Protein AF-A0A183AXI5-F1 (afdb_monomer_lite)

InterPro domains:
  IPR029021 Protein-tyrosine phosphatase-like [G3DSA:3.90.190.10] (1-71)
  IPR029021 Protein-tyrosine phosphatase-like [SSF52799] (1-51)
  IPR051281 Dual-specificity lipid and protein phosphatase [PTHR12305] (1-70)

Foldseek 3Di:
DQLLVCVVVVVAPALVRSLQVQQVVPHPVSCGPPDPVVSVVSNVSRVCVVVVHDDDDDDDDDPDDDDPDDDDDPPDPDPDPPPDDDDDDPDD

pLDDT: mean 84.69, std 18.85, range [39.38, 98.06]

Organism: NCBI:txid27848

Radius of gyration: 18.96 Å; chains: 1; bounding box: 45×37×42 Å

Sequence (92 aa):
MVCASLLQLGLARNATDALHMYGEKRTEDGKGVTIPSQRRYVQYYDTFLSKKLTYSRTRLWLNAVYVRGVQSQPGMLSLSVCSSVFISFVLF

Secondary structure (DSSP, 8-state):
-HHHHHHHTTSSSSHHHHHHHHHHHH-TTS-SS--HHHHHHHHHHHHHHHTT------------------PPPTT--S------PPP-----

Structure (mmCIF, N/CA/C/O backbone):
data_AF-A0A183AXI5-F1
#
_entry.id   AF-A0A183AXI5-F1
#
loop_
_atom_site.group_PDB
_atom_site.id
_atom_site.type_symbol
_atom_site.label_atom_id
_atom_site.label_alt_id
_atom_site.label_comp_id
_atom_site.label_asym_id
_atom_site.label_entity_id
_atom_site.label_seq_id
_atom_site.pdbx_PDB_ins_code
_atom_site.Cartn_x
_atom_site.Cartn_y
_atom_site.Cartn_z
_atom_site.occupancy
_atom_site.B_iso_or_equiv
_atom_site.auth_seq_id
_atom_site.auth_comp_id
_atom_site.auth_asym_id
_atom_site.auth_atom_id
_atom_site.pdbx_PDB_model_num
ATOM 1 N N . MET A 1 1 ? 3.567 -0.511 9.144 1.00 89.62 1 MET A N 1
ATOM 2 C CA . MET A 1 1 ? 2.629 -1.125 10.110 1.00 89.62 1 MET A CA 1
ATOM 3 C C . MET A 1 1 ? 1.730 -0.096 10.767 1.00 89.62 1 MET A C 1
ATOM 5 O O . MET A 1 1 ? 0.527 -0.273 10.682 1.00 89.62 1 MET A O 1
ATOM 9 N N . VAL A 1 2 ? 2.262 1.020 11.280 1.00 97.06 2 VAL A N 1
ATOM 10 C CA . VAL A 1 2 ? 1.442 2.125 11.822 1.00 97.06 2 VAL A CA 1
ATOM 11 C C . VAL A 1 2 ? 0.312 2.555 10.872 1.00 97.06 2 VAL A C 1
ATOM 13 O O . VAL A 1 2 ? -0.830 2.615 11.302 1.00 97.06 2 VAL A O 1
ATOM 16 N N . CYS A 1 3 ? 0.577 2.739 9.570 1.00 97.44 3 CYS A N 1
ATOM 17 C CA . CYS A 1 3 ? -0.475 3.083 8.597 1.00 97.44 3 CYS A CA 1
ATOM 18 C C . CYS A 1 3 ? -1.625 2.060 8.542 1.00 97.44 3 CYS A C 1
ATOM 20 O O . CYS A 1 3 ? -2.777 2.449 8.408 1.00 97.44 3 CYS A O 1
ATOM 22 N N . ALA A 1 4 ? -1.333 0.761 8.665 1.00 97.25 4 ALA A N 1
ATOM 23 C CA . ALA A 1 4 ? -2.366 -0.275 8.689 1.00 97.25 4 ALA A CA 1
ATOM 24 C C . ALA A 1 4 ? -3.195 -0.196 9.980 1.00 97.25 4 ALA A C 1
ATOM 26 O O . ALA A 1 4 ? -4.416 -0.286 9.934 1.00 97.25 4 ALA A O 1
ATOM 27 N N . SER A 1 5 ? -2.555 0.063 11.122 1.00 97.88 5 SER A N 1
ATOM 28 C CA . SER A 1 5 ? -3.259 0.295 12.387 1.00 97.88 5 SER A CA 1
ATOM 29 C C . SER A 1 5 ? -4.159 1.534 12.330 1.00 97.88 5 SER A C 1
ATOM 31 O O . SER A 1 5 ? -5.286 1.477 12.809 1.00 97.88 5 SER A O 1
ATOM 33 N N . LEU A 1 6 ? -3.708 2.626 11.700 1.00 97.75 6 LEU A N 1
ATOM 34 C CA . LEU A 1 6 ? -4.529 3.828 11.501 1.00 97.75 6 LEU A CA 1
ATOM 35 C C . LEU A 1 6 ? -5.800 3.526 10.693 1.00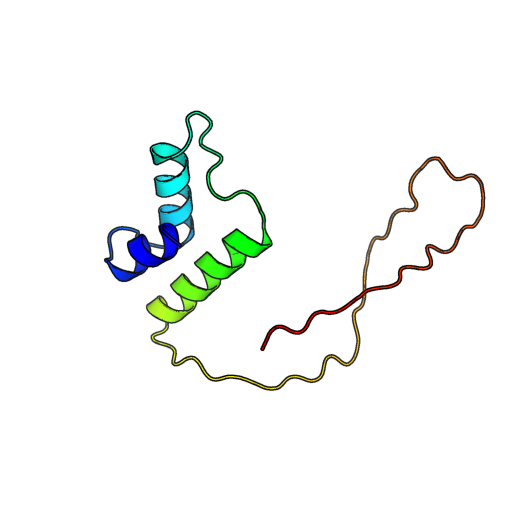 97.75 6 LEU A C 1
ATOM 37 O O . LEU A 1 6 ? -6.865 4.034 11.034 1.00 97.75 6 LEU A O 1
ATOM 41 N N . LEU A 1 7 ? -5.696 2.677 9.665 1.00 97.88 7 LEU A N 1
ATOM 42 C CA . LEU A 1 7 ? -6.846 2.215 8.882 1.00 97.88 7 LEU A CA 1
ATOM 43 C C . LEU A 1 7 ? -7.787 1.337 9.712 1.00 97.88 7 LEU A C 1
ATOM 45 O O . LEU A 1 7 ? -8.990 1.569 9.725 1.00 97.88 7 LEU A O 1
ATOM 49 N N . GLN A 1 8 ? -7.244 0.361 10.445 1.00 97.44 8 GLN A N 1
ATOM 50 C CA . GLN A 1 8 ? -8.037 -0.560 11.265 1.00 97.44 8 GLN A CA 1
ATOM 51 C C . GLN A 1 8 ? -8.817 0.164 12.372 1.00 97.44 8 GLN A C 1
ATOM 53 O O . GLN A 1 8 ? -9.935 -0.225 12.697 1.00 97.44 8 GLN A O 1
ATOM 58 N N . LEU A 1 9 ? -8.227 1.214 12.948 1.00 97.50 9 LEU A N 1
ATOM 59 C CA . LEU A 1 9 ? -8.857 2.051 13.970 1.00 97.50 9 LEU A CA 1
ATOM 60 C C . LEU A 1 9 ? -9.816 3.102 13.384 1.00 97.50 9 LEU A C 1
ATOM 62 O O . LEU A 1 9 ? -10.436 3.838 14.146 1.00 97.50 9 LEU A O 1
ATOM 66 N N . GLY A 1 10 ? -9.920 3.216 12.055 1.00 96.56 10 GLY A N 1
ATOM 67 C CA . GLY A 1 10 ? -10.740 4.233 11.390 1.00 96.56 10 GLY A CA 1
ATOM 68 C C . GLY A 1 10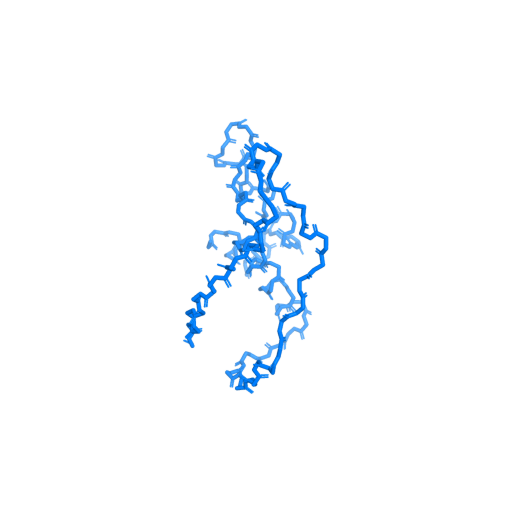 ? -10.226 5.668 11.556 1.00 96.56 10 GLY A C 1
ATOM 69 O O . GLY A 1 10 ? -10.965 6.614 11.297 1.00 96.56 10 GLY A O 1
ATOM 70 N N . LEU A 1 11 ? -8.971 5.846 11.985 1.00 97.31 11 LEU A N 1
ATOM 71 C CA . LEU A 1 11 ? -8.335 7.161 12.126 1.00 97.31 11 LEU A CA 1
ATOM 72 C C . LEU A 1 11 ? -7.917 7.738 10.770 1.00 97.31 11 LEU A C 1
ATOM 74 O O . LEU A 1 11 ? -7.849 8.952 10.617 1.00 97.31 11 LEU A O 1
ATOM 78 N N . ALA A 1 12 ? -7.638 6.865 9.801 1.00 97.62 12 ALA A N 1
ATOM 79 C CA . ALA A 1 12 ? -7.383 7.221 8.412 1.00 97.62 12 ALA A CA 1
ATOM 80 C C . ALA A 1 12 ? -8.544 6.785 7.522 1.00 97.62 12 ALA A C 1
ATOM 82 O O . ALA A 1 12 ? -9.059 5.676 7.675 1.00 97.62 12 ALA A O 1
ATOM 83 N N . ARG A 1 13 ? -8.912 7.623 6.548 1.00 96.94 13 ARG A N 1
ATOM 84 C CA . ARG A 1 13 ? -10.026 7.331 5.627 1.00 96.94 13 ARG A CA 1
ATOM 85 C C . ARG A 1 13 ? -9.671 6.311 4.549 1.00 96.94 13 ARG A C 1
ATOM 87 O O . ARG A 1 13 ? -10.549 5.611 4.063 1.00 96.94 13 ARG A O 1
ATOM 94 N N . ASN A 1 14 ? -8.413 6.300 4.117 1.00 97.94 14 ASN A N 1
ATOM 95 C CA . ASN A 1 14 ? -7.893 5.430 3.063 1.00 97.94 14 ASN A CA 1
ATOM 96 C C . ASN A 1 14 ? -6.363 5.321 3.163 1.00 97.94 14 ASN A C 1
ATOM 98 O O . ASN A 1 14 ? -5.724 6.017 3.961 1.00 97.94 14 ASN A O 1
ATOM 102 N N . ALA A 1 15 ? -5.755 4.452 2.354 1.00 97.81 15 ALA A N 1
ATOM 103 C CA . ALA A 1 15 ? -4.312 4.210 2.385 1.00 97.81 15 ALA A CA 1
ATOM 104 C C . ALA A 1 15 ? -3.478 5.478 2.158 1.00 97.81 15 ALA A C 1
ATOM 106 O O . ALA A 1 15 ? -2.439 5.647 2.794 1.00 97.81 15 ALA A O 1
ATOM 107 N N . THR A 1 16 ? -3.911 6.360 1.254 1.00 97.44 16 THR A N 1
ATOM 108 C CA . THR A 1 16 ? -3.199 7.608 0.942 1.00 97.44 16 THR A CA 1
ATOM 109 C C . THR A 1 16 ? -3.169 8.532 2.154 1.00 97.44 16 THR A C 1
ATOM 111 O O . THR A 1 16 ? -2.106 9.035 2.506 1.00 97.44 16 THR A O 1
ATOM 114 N N . ASP A 1 17 ? -4.307 8.679 2.826 1.00 97.88 17 ASP A N 1
ATOM 115 C CA . ASP A 1 17 ? -4.462 9.468 4.047 1.00 97.88 17 ASP A CA 1
ATOM 116 C C . ASP A 1 17 ? -3.608 8.900 5.197 1.00 97.88 17 ASP A C 1
ATOM 118 O O . ASP A 1 17 ? -2.832 9.613 5.830 1.00 97.88 17 ASP A O 1
ATOM 122 N N . ALA A 1 18 ? -3.624 7.576 5.387 1.00 97.94 18 ALA A N 1
ATOM 123 C CA . ALA A 1 18 ? -2.788 6.905 6.386 1.00 97.94 18 ALA A CA 1
ATOM 124 C C . ALA A 1 18 ? -1.278 7.090 6.139 1.00 97.94 18 ALA A C 1
ATOM 126 O O . A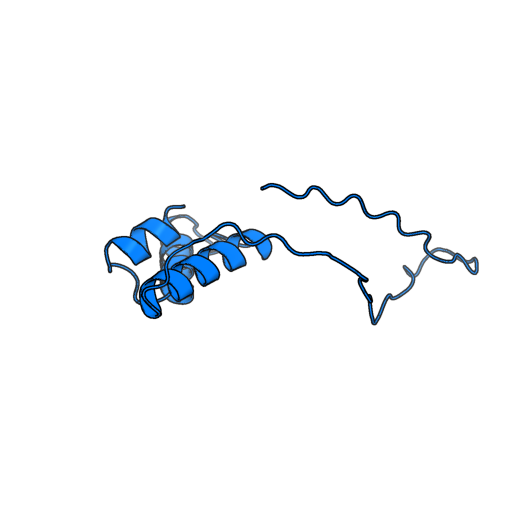LA A 1 18 ? -0.497 7.215 7.086 1.00 97.94 18 ALA A O 1
ATOM 127 N N . LEU A 1 19 ? -0.851 7.064 4.873 1.00 97.75 19 LEU A N 1
ATOM 128 C CA . LEU A 1 19 ? 0.543 7.284 4.476 1.00 97.75 19 LEU A CA 1
ATOM 129 C C . LEU A 1 19 ? 0.957 8.747 4.674 1.00 97.75 19 LEU A C 1
ATOM 131 O O . LEU A 1 19 ? 2.068 8.992 5.146 1.00 97.75 19 LEU A O 1
ATOM 135 N N . HIS A 1 20 ? 0.068 9.687 4.344 1.00 97.25 20 HIS A N 1
ATOM 136 C CA . HIS A 1 20 ? 0.285 11.122 4.516 1.00 97.25 20 HIS A CA 1
ATOM 137 C C . HIS A 1 20 ? 0.416 11.491 5.993 1.00 97.25 20 HIS A C 1
ATOM 139 O O . HIS A 1 20 ? 1.456 12.000 6.402 1.00 97.25 20 HIS A O 1
ATOM 145 N N . MET A 1 21 ? -0.576 11.121 6.811 1.00 97.06 21 MET A N 1
ATOM 146 C CA . MET A 1 21 ? -0.553 11.372 8.254 1.00 97.06 21 MET A CA 1
ATOM 147 C C . MET A 1 21 ? 0.689 10.783 8.922 1.00 97.06 21 MET A C 1
ATOM 149 O O . MET A 1 21 ? 1.274 11.400 9.809 1.00 97.06 21 MET A O 1
ATOM 153 N N . TYR A 1 22 ? 1.109 9.584 8.509 1.00 97.06 22 TYR A N 1
ATOM 154 C CA . TYR A 1 22 ? 2.338 8.995 9.026 1.00 97.06 22 TYR A CA 1
ATOM 155 C C . TYR A 1 22 ? 3.578 9.802 8.619 1.00 97.06 22 TYR A C 1
ATOM 157 O O . TYR A 1 22 ? 4.444 10.024 9.461 1.00 97.06 22 TYR A O 1
ATOM 165 N N . GLY A 1 23 ? 3.661 10.249 7.362 1.00 96.88 23 GLY A N 1
ATOM 166 C CA . GLY A 1 23 ? 4.753 11.091 6.872 1.00 96.88 23 GLY A CA 1
ATOM 167 C C . GLY A 1 23 ? 4.868 12.400 7.646 1.00 96.88 23 GLY A C 1
ATOM 168 O O . GLY A 1 23 ? 5.918 12.663 8.226 1.00 96.88 23 GLY A O 1
ATOM 169 N N . GLU A 1 24 ? 3.780 13.162 7.743 1.00 96.81 24 GLU A N 1
ATOM 170 C CA . GLU A 1 24 ? 3.765 14.445 8.461 1.00 96.81 24 GLU A CA 1
ATOM 171 C C . GLU A 1 24 ? 4.144 14.303 9.936 1.00 96.81 24 GLU A C 1
ATOM 173 O O . GLU A 1 24 ? 4.844 15.143 10.492 1.00 96.81 24 GLU A O 1
ATOM 178 N N . LYS A 1 25 ? 3.687 13.232 10.592 1.00 95.38 25 LYS A N 1
ATOM 179 C CA . LYS A 1 25 ? 3.867 13.078 12.040 1.00 95.38 25 LYS A CA 1
ATOM 180 C C . LYS A 1 25 ? 5.202 12.453 12.424 1.00 95.38 25 LYS A C 1
ATOM 182 O O . LYS A 1 25 ? 5.656 12.631 13.552 1.00 95.38 25 LYS A O 1
ATOM 187 N N . ARG A 1 26 ? 5.810 11.670 11.527 1.00 95.69 26 ARG A N 1
ATOM 188 C CA . ARG A 1 26 ? 7.048 10.929 11.807 1.00 95.69 26 ARG A CA 1
ATOM 189 C C . ARG A 1 26 ? 8.299 11.613 11.265 1.00 95.69 26 ARG A C 1
ATOM 191 O O . ARG A 1 26 ? 9.379 11.335 11.793 1.00 95.69 26 ARG A O 1
ATOM 198 N N . THR A 1 27 ? 8.174 12.418 10.213 1.00 96.19 27 THR A N 1
ATOM 199 C CA . THR A 1 27 ? 9.304 12.992 9.469 1.00 96.19 27 THR A CA 1
ATOM 200 C C . THR A 1 27 ? 9.093 14.477 9.213 1.00 96.19 27 THR A C 1
ATOM 202 O O . THR A 1 27 ? 7.983 14.890 8.904 1.00 96.19 27 THR A O 1
ATOM 205 N N . GLU A 1 28 ? 10.160 15.267 9.294 1.00 94.44 28 GLU A N 1
ATOM 206 C CA . GLU A 1 28 ? 10.108 16.717 9.053 1.00 94.44 28 GLU A CA 1
ATOM 207 C C . GLU A 1 28 ? 9.957 17.064 7.565 1.00 94.44 28 GLU A C 1
ATOM 209 O O . GLU A 1 28 ? 9.393 18.095 7.219 1.00 94.44 28 GLU A O 1
ATOM 214 N N . ASP A 1 29 ? 10.421 16.187 6.670 1.00 91.75 29 ASP A N 1
ATOM 215 C CA . ASP A 1 29 ? 10.339 16.364 5.216 1.00 91.75 29 ASP A CA 1
ATOM 216 C C . ASP A 1 29 ? 9.105 15.690 4.587 1.00 91.75 29 ASP A C 1
ATOM 218 O O . ASP A 1 29 ? 8.977 15.634 3.361 1.00 91.75 29 ASP A O 1
ATOM 222 N N . GLY A 1 30 ? 8.213 15.136 5.416 1.00 89.44 30 GLY A N 1
ATOM 223 C CA . GLY A 1 30 ? 7.017 14.406 4.991 1.00 89.44 30 GLY A CA 1
ATOM 224 C C . GLY A 1 30 ? 7.295 13.054 4.319 1.00 89.44 30 GLY A C 1
ATOM 225 O O . GLY A 1 30 ? 6.355 12.366 3.900 1.00 89.44 30 GLY A O 1
ATOM 226 N N . LYS A 1 31 ? 8.558 12.619 4.212 1.00 89.44 31 LYS A N 1
ATOM 227 C CA . LYS A 1 31 ? 8.934 11.358 3.558 1.00 89.44 31 LYS A CA 1
ATOM 228 C C . LYS A 1 31 ? 8.861 10.182 4.526 1.00 89.44 31 LYS A C 1
ATOM 230 O O . LYS A 1 31 ? 9.865 9.561 4.860 1.00 89.44 31 LYS A O 1
ATOM 235 N N . GLY A 1 32 ? 7.639 9.815 4.906 1.00 94.62 32 GLY A N 1
ATOM 236 C CA . GLY A 1 32 ? 7.375 8.635 5.731 1.00 94.62 32 GLY A CA 1
ATOM 237 C C . GLY A 1 32 ? 7.699 7.317 5.014 1.00 94.62 32 GLY A C 1
ATOM 238 O O . GLY A 1 32 ? 8.815 6.808 5.048 1.00 94.62 32 GLY A O 1
ATOM 239 N N . VAL A 1 33 ? 6.695 6.708 4.381 1.00 94.94 33 VAL A N 1
ATOM 240 C CA . VAL A 1 33 ? 6.872 5.438 3.655 1.00 94.94 33 VAL A CA 1
ATOM 241 C C . VAL A 1 33 ? 7.108 5.731 2.177 1.00 94.94 33 VAL A C 1
ATOM 243 O O . VAL A 1 33 ? 6.167 5.994 1.428 1.00 94.94 33 VAL A O 1
ATOM 246 N N . THR A 1 34 ? 8.363 5.671 1.743 1.00 95.19 34 THR A N 1
ATOM 247 C CA . THR A 1 34 ? 8.764 6.027 0.370 1.00 95.19 34 THR A CA 1
ATOM 248 C C . THR A 1 34 ? 8.888 4.820 -0.557 1.00 95.19 34 THR A C 1
ATOM 250 O O . THR A 1 34 ? 8.596 4.927 -1.748 1.00 95.19 34 THR A O 1
ATOM 253 N N . ILE A 1 35 ? 9.257 3.653 -0.024 1.00 96.94 35 ILE A N 1
ATOM 254 C CA . ILE A 1 35 ? 9.499 2.444 -0.817 1.00 96.94 35 ILE A CA 1
ATOM 255 C C . ILE A 1 35 ? 8.178 1.944 -1.446 1.00 96.94 35 ILE A C 1
ATOM 257 O O . ILE A 1 35 ? 7.229 1.640 -0.713 1.00 96.94 35 ILE A O 1
ATOM 261 N N . PRO A 1 36 ? 8.090 1.786 -2.787 1.00 94.69 36 PRO A N 1
ATOM 262 C CA . PRO A 1 36 ? 6.836 1.442 -3.465 1.00 94.69 36 PRO A CA 1
ATOM 263 C C . PRO A 1 36 ? 6.216 0.118 -3.014 1.00 94.69 36 PRO A C 1
ATOM 265 O O . PRO A 1 36 ? 4.998 0.024 -2.876 1.00 94.69 36 PRO A O 1
ATOM 268 N N . SER A 1 37 ? 7.038 -0.904 -2.751 1.00 95.44 37 SER A N 1
ATOM 269 C CA . SER A 1 37 ? 6.550 -2.196 -2.256 1.00 95.44 37 SER A CA 1
ATOM 270 C C . SER A 1 37 ? 5.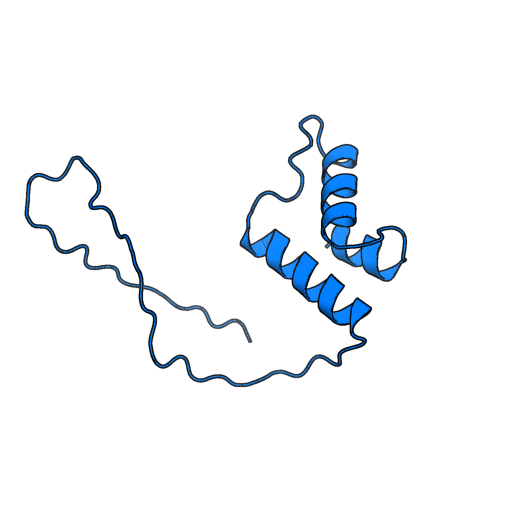890 -2.065 -0.882 1.00 95.44 37 SER A C 1
ATOM 272 O O . SER A 1 37 ? 4.844 -2.662 -0.657 1.00 95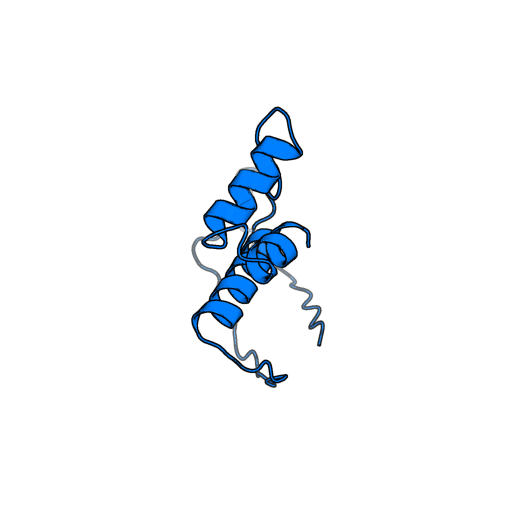.44 37 SER A O 1
ATOM 274 N N . GLN A 1 38 ? 6.421 -1.224 0.009 1.00 95.94 38 GLN A N 1
ATOM 275 C CA . GLN A 1 38 ? 5.825 -0.977 1.324 1.00 95.94 38 GLN A CA 1
ATOM 276 C C . GLN A 1 38 ? 4.484 -0.242 1.204 1.00 95.94 38 GLN A C 1
ATOM 278 O O . GLN A 1 38 ? 3.502 -0.644 1.829 1.00 95.94 38 GLN A O 1
ATOM 283 N N . ARG A 1 39 ? 4.409 0.790 0.350 1.00 97.50 39 ARG A N 1
ATOM 284 C CA . ARG A 1 39 ? 3.158 1.524 0.075 1.00 97.50 39 ARG A CA 1
ATOM 285 C C . ARG A 1 39 ? 2.078 0.606 -0.503 1.00 97.50 39 ARG A C 1
ATOM 287 O O . ARG A 1 39 ? 0.921 0.696 -0.095 1.00 97.50 39 ARG A O 1
ATOM 294 N N . ARG A 1 40 ? 2.466 -0.320 -1.388 1.00 97.56 40 ARG A N 1
ATOM 295 C CA . ARG A 1 40 ? 1.565 -1.316 -1.988 1.00 97.56 40 ARG A CA 1
ATOM 296 C C . ARG A 1 40 ? 0.867 -2.176 -0.932 1.00 97.56 40 ARG A C 1
ATOM 298 O O . ARG A 1 40 ? -0.332 -2.398 -1.035 1.00 97.56 40 ARG A O 1
ATOM 305 N N . TYR A 1 41 ? 1.575 -2.610 0.112 1.00 97.38 41 TYR A N 1
ATOM 306 C CA . TYR A 1 41 ? 0.961 -3.407 1.184 1.00 97.38 41 TYR A CA 1
ATOM 307 C C . TYR A 1 41 ? -0.057 -2.615 2.017 1.00 97.38 41 TYR A C 1
ATOM 309 O O . TYR A 1 41 ? -1.055 -3.184 2.451 1.00 97.38 41 TYR A O 1
ATOM 317 N N . VAL A 1 42 ? 0.136 -1.304 2.200 1.00 97.94 42 VAL A N 1
ATOM 318 C CA . VAL A 1 42 ? -0.874 -0.452 2.858 1.00 97.94 42 VAL A CA 1
ATOM 319 C C . VAL A 1 42 ? -2.135 -0.349 1.995 1.00 97.94 42 VAL A C 1
ATOM 321 O O . VAL A 1 42 ? -3.242 -0.482 2.508 1.00 97.94 42 VAL A O 1
ATOM 324 N N . GLN A 1 43 ? -1.976 -0.198 0.677 1.00 98.06 43 GLN A N 1
ATOM 325 C CA . GLN A 1 43 ? -3.096 -0.181 -0.274 1.00 98.06 43 GLN A CA 1
ATOM 326 C C . GLN A 1 43 ? -3.847 -1.519 -0.328 1.00 98.06 43 GLN A C 1
ATOM 328 O O . GLN A 1 43 ? -5.076 -1.537 -0.419 1.00 98.06 43 GLN A O 1
ATOM 333 N N . TYR A 1 44 ? -3.131 -2.645 -0.246 1.00 97.44 44 TYR A N 1
ATOM 334 C CA . TYR A 1 44 ? -3.755 -3.966 -0.153 1.00 97.44 44 TYR A CA 1
ATOM 335 C C . TYR A 1 44 ? -4.634 -4.083 1.087 1.00 97.44 44 TYR A C 1
ATOM 337 O O . TYR A 1 44 ? -5.754 -4.578 0.990 1.00 97.44 44 TYR A O 1
ATOM 345 N N . TYR A 1 45 ? -4.156 -3.593 2.229 1.00 97.81 45 TYR A N 1
ATOM 346 C CA . TYR A 1 45 ? -4.914 -3.648 3.471 1.00 97.81 45 TYR A CA 1
ATOM 347 C C . TYR A 1 45 ? -6.148 -2.734 3.454 1.00 97.81 45 TYR A C 1
ATOM 349 O O . TYR A 1 45 ? -7.230 -3.152 3.848 1.00 97.81 45 TYR A O 1
ATOM 357 N N . ASP A 1 46 ? -6.027 -1.526 2.909 1.00 97.94 46 ASP A N 1
ATOM 358 C CA . ASP A 1 46 ? -7.168 -0.627 2.690 1.00 97.94 46 ASP A CA 1
ATOM 359 C C . ASP A 1 46 ? -8.238 -1.260 1.778 1.00 97.94 46 ASP A C 1
ATOM 361 O O . ASP A 1 46 ? -9.433 -1.268 2.080 1.00 97.94 46 ASP A O 1
ATOM 365 N N . THR A 1 47 ? -7.806 -1.909 0.691 1.00 97.50 47 THR A N 1
ATOM 366 C CA . THR A 1 47 ? -8.703 -2.663 -0.202 1.00 97.50 47 THR A CA 1
ATOM 367 C C . THR A 1 47 ? -9.364 -3.840 0.520 1.00 97.50 47 THR A C 1
ATOM 369 O O . THR A 1 47 ? -10.545 -4.114 0.313 1.00 97.50 47 THR A O 1
ATOM 372 N N . PHE A 1 48 ? -8.610 -4.539 1.366 1.00 97.31 48 PHE A N 1
ATOM 373 C CA . PHE A 1 48 ? -9.099 -5.655 2.168 1.00 97.31 48 PHE A CA 1
ATOM 374 C C . PHE A 1 48 ? -10.213 -5.218 3.129 1.00 97.31 48 PHE A C 1
ATOM 376 O O . PHE A 1 48 ? -11.261 -5.865 3.170 1.00 97.31 48 PHE A O 1
ATOM 383 N N . LEU A 1 49 ? -10.023 -4.097 3.832 1.00 96.81 49 LEU A N 1
ATOM 384 C CA . LEU A 1 49 ? -11.010 -3.546 4.762 1.00 96.81 49 LEU A CA 1
ATOM 385 C C . LEU A 1 49 ? -12.241 -2.988 4.039 1.00 96.81 49 LEU A C 1
ATOM 387 O O . LEU A 1 49 ? -13.367 -3.361 4.368 1.00 96.81 49 LEU A O 1
ATOM 391 N N . SER A 1 50 ? -12.040 -2.147 3.020 1.00 95.69 50 SER A N 1
ATOM 392 C CA . SER A 1 50 ? -13.136 -1.502 2.276 1.00 95.69 50 SER A CA 1
ATOM 393 C C . SER A 1 50 ? -14.063 -2.508 1.593 1.00 95.69 50 SER A C 1
ATOM 395 O O . SER A 1 50 ? -15.282 -2.335 1.599 1.00 95.69 50 SER A O 1
ATOM 397 N N . LYS A 1 51 ? -13.504 -3.591 1.044 1.00 96.75 51 LYS A N 1
ATOM 398 C CA . LYS A 1 51 ? -14.271 -4.658 0.388 1.00 96.75 51 LYS A CA 1
ATOM 399 C C . LYS A 1 51 ? -14.680 -5.792 1.332 1.00 96.75 51 LYS A C 1
ATOM 401 O O . LYS A 1 51 ? -15.300 -6.744 0.865 1.00 96.75 51 LYS A O 1
ATOM 406 N N . LYS A 1 52 ? -14.344 -5.712 2.628 1.00 95.44 52 LYS A N 1
ATOM 407 C CA . LYS A 1 52 ? -14.605 -6.756 3.640 1.00 95.44 52 LYS A CA 1
ATOM 408 C C . LYS A 1 52 ? -14.169 -8.148 3.167 1.00 95.44 52 LYS A C 1
ATOM 410 O O . LYS A 1 52 ? -14.915 -9.122 3.262 1.00 95.44 52 LYS A O 1
ATOM 415 N N . LEU A 1 53 ? -12.972 -8.224 2.591 1.00 95.38 53 LEU A N 1
ATOM 416 C CA . LEU A 1 53 ? -12.452 -9.471 2.035 1.00 95.38 53 LEU A CA 1
ATOM 417 C C . LEU A 1 53 ? -12.023 -10.421 3.153 1.00 95.38 53 LEU A C 1
ATOM 419 O O . LEU A 1 53 ? -11.724 -10.010 4.268 1.00 95.38 53 LEU A O 1
ATOM 423 N N . THR A 1 54 ? -11.945 -11.707 2.828 1.00 95.00 54 THR A N 1
ATOM 424 C CA . THR A 1 54 ? -11.287 -12.710 3.670 1.00 95.00 54 THR A CA 1
ATOM 425 C C . THR A 1 54 ? -10.006 -13.145 2.976 1.00 95.00 54 THR A C 1
ATOM 427 O O . THR A 1 54 ? -10.024 -13.504 1.799 1.00 95.00 54 THR A O 1
ATOM 430 N N . TYR A 1 55 ? -8.879 -13.077 3.683 1.00 93.25 55 TYR A N 1
ATOM 431 C CA . TYR A 1 55 ? -7.591 -13.431 3.106 1.00 93.25 55 TYR A CA 1
ATOM 432 C C . TYR A 1 55 ? -7.457 -14.949 3.099 1.00 93.25 55 TYR A C 1
ATOM 434 O O . TYR A 1 55 ? -7.585 -15.597 4.136 1.00 93.25 55 TYR A O 1
ATOM 442 N N . SER A 1 56 ? -7.169 -15.510 1.930 1.00 94.56 56 SER A N 1
ATOM 443 C CA . SER A 1 56 ? -6.811 -16.914 1.780 1.00 94.56 56 SER A CA 1
ATOM 444 C C . SER A 1 56 ? -5.534 -17.023 0.957 1.00 94.56 56 SER A C 1
ATOM 446 O O . SER A 1 56 ? -5.319 -16.286 -0.011 1.00 94.56 56 SER A O 1
ATOM 448 N N . ARG A 1 57 ? -4.652 -17.943 1.354 1.00 92.88 57 ARG A N 1
ATOM 449 C CA . ARG A 1 57 ? -3.418 -18.208 0.616 1.00 92.88 57 ARG A CA 1
ATOM 450 C C . ARG A 1 57 ? -3.776 -18.822 -0.739 1.00 92.88 57 ARG A C 1
ATOM 452 O O . ARG A 1 57 ? -4.150 -19.989 -0.814 1.00 92.88 57 ARG A O 1
ATOM 459 N N . THR A 1 58 ? -3.621 -18.044 -1.807 1.00 90.69 58 THR A N 1
ATOM 460 C CA . THR A 1 58 ? -3.886 -18.496 -3.178 1.00 90.69 58 THR A CA 1
ATOM 461 C C . THR A 1 58 ? -2.583 -18.943 -3.831 1.00 90.69 58 THR A C 1
ATOM 463 O O . THR A 1 58 ? -1.641 -18.160 -3.942 1.00 90.69 58 THR A O 1
ATOM 466 N N . ARG A 1 59 ? -2.511 -20.209 -4.257 1.00 92.69 59 ARG A N 1
ATOM 467 C CA . ARG A 1 59 ? -1.371 -20.705 -5.040 1.00 92.69 59 ARG A CA 1
ATOM 468 C C . ARG A 1 59 ? -1.509 -20.219 -6.478 1.00 92.69 59 ARG A C 1
ATOM 470 O O . ARG A 1 59 ? -2.552 -20.417 -7.092 1.00 92.69 59 ARG A O 1
ATOM 477 N N . LEU A 1 60 ? -0.454 -19.606 -7.002 1.00 90.00 60 LEU A N 1
ATOM 478 C CA . LEU A 1 60 ? -0.392 -19.103 -8.370 1.00 90.00 60 LEU A CA 1
ATOM 479 C C . LEU A 1 60 ? 0.840 -19.677 -9.070 1.00 90.00 60 LEU A C 1
ATOM 481 O O . LEU A 1 60 ? 1.894 -19.826 -8.451 1.00 90.00 60 LEU A O 1
ATOM 485 N N . TRP A 1 61 ? 0.702 -19.965 -10.362 1.00 92.94 61 TRP A N 1
ATOM 486 C CA . TRP A 1 61 ? 1.806 -20.349 -11.237 1.00 92.94 61 TRP A CA 1
ATOM 487 C C . TRP A 1 61 ? 2.250 -19.123 -12.032 1.00 92.94 61 TRP A C 1
ATOM 489 O O . TRP A 1 61 ? 1.462 -18.539 -12.778 1.00 92.94 61 TRP A O 1
ATOM 499 N N . LEU A 1 62 ? 3.501 -18.699 -11.849 1.00 91.38 62 LEU A N 1
ATOM 500 C CA . LEU A 1 62 ? 4.076 -17.599 -12.617 1.00 91.38 62 LEU A CA 1
ATOM 501 C C . LEU A 1 62 ? 4.650 -18.153 -13.925 1.00 91.38 62 LEU A C 1
ATOM 503 O O . LEU A 1 62 ? 5.767 -18.656 -13.944 1.00 91.38 62 LEU A O 1
ATOM 507 N N . ASN A 1 63 ? 3.876 -18.068 -15.006 1.00 91.94 63 ASN A N 1
ATOM 508 C CA . ASN A 1 63 ? 4.263 -18.659 -16.291 1.00 91.94 63 ASN A CA 1
ATOM 509 C C . ASN A 1 63 ? 5.362 -17.865 -17.010 1.00 91.94 63 ASN A C 1
ATOM 511 O O . ASN A 1 63 ? 6.282 -18.448 -17.572 1.00 91.94 63 ASN A O 1
ATOM 515 N N . ALA A 1 64 ? 5.257 -16.534 -17.023 1.00 91.81 64 ALA A N 1
ATOM 516 C CA . ALA A 1 64 ? 6.213 -15.664 -17.700 1.00 91.81 64 ALA A CA 1
ATOM 517 C C . ALA A 1 64 ? 6.174 -14.245 -17.120 1.00 91.81 64 ALA A C 1
ATOM 519 O O . ALA A 1 64 ? 5.138 -13.786 -16.635 1.00 91.81 64 ALA A O 1
ATOM 520 N N . VAL A 1 65 ? 7.299 -13.535 -17.221 1.00 89.06 65 VAL A N 1
ATOM 521 C CA . VAL A 1 65 ? 7.408 -12.102 -16.920 1.00 89.06 65 VAL A CA 1
ATOM 522 C C . VAL A 1 65 ? 7.952 -11.403 -18.159 1.00 89.06 65 VAL A C 1
A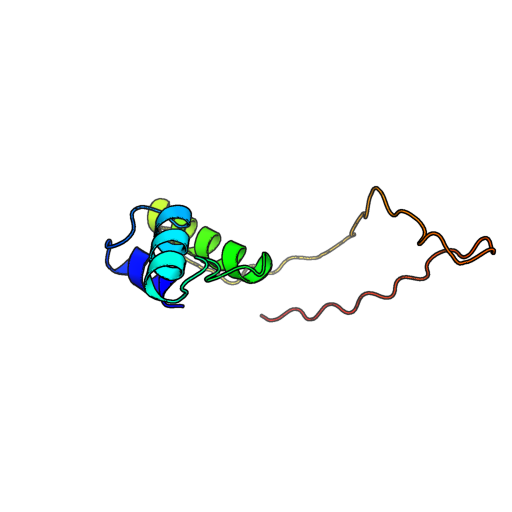TOM 524 O O . VAL A 1 65 ? 9.044 -11.716 -18.621 1.00 89.06 65 VAL A O 1
ATOM 527 N N . TYR A 1 66 ? 7.195 -10.443 -18.690 1.00 90.25 66 TYR A N 1
ATOM 528 C CA . TYR A 1 66 ? 7.609 -9.639 -19.838 1.00 90.25 66 TYR A CA 1
ATOM 529 C C . TYR A 1 66 ? 8.020 -8.247 -19.370 1.00 90.25 66 TYR A C 1
ATOM 531 O O . TYR A 1 66 ? 7.190 -7.480 -18.877 1.00 90.25 66 TYR A O 1
ATOM 539 N N . VAL A 1 67 ? 9.294 -7.910 -19.545 1.00 88.69 67 VAL A N 1
ATOM 540 C CA . VAL A 1 67 ? 9.828 -6.585 -19.215 1.00 88.69 67 VAL A CA 1
ATOM 541 C C . VAL A 1 67 ? 9.858 -5.739 -20.486 1.00 88.69 67 VAL A C 1
ATOM 543 O O . VAL A 1 67 ? 10.379 -6.175 -21.509 1.00 88.69 67 VAL A O 1
ATOM 546 N N . ARG A 1 68 ? 9.285 -4.531 -20.440 1.00 87.38 68 ARG A N 1
ATOM 547 C CA . ARG A 1 68 ? 9.271 -3.588 -21.573 1.00 87.38 68 ARG A CA 1
ATOM 548 C C . ARG A 1 68 ? 10.118 -2.361 -21.259 1.00 87.38 68 ARG A C 1
ATOM 550 O O . ARG A 1 68 ? 10.169 -1.935 -20.111 1.00 87.38 68 ARG A O 1
ATOM 557 N N . GLY A 1 69 ? 10.721 -1.771 -22.294 1.00 83.19 69 GLY A N 1
ATOM 558 C CA . GLY A 1 69 ? 11.424 -0.489 -22.179 1.00 83.19 69 GLY A CA 1
ATOM 559 C C . GLY A 1 69 ? 12.769 -0.562 -21.454 1.00 83.19 69 GLY A C 1
ATOM 560 O O . GLY A 1 69 ? 13.168 0.413 -20.827 1.00 83.19 69 GLY A O 1
ATOM 561 N N . VAL A 1 70 ? 13.466 -1.702 -21.519 1.00 76.88 70 VAL A N 1
ATOM 562 C CA . VAL A 1 70 ? 14.826 -1.821 -20.978 1.00 76.88 70 VAL A CA 1
ATOM 563 C C . VAL A 1 70 ? 15.752 -0.928 -21.802 1.00 76.88 70 VAL A C 1
ATOM 565 O O . VAL A 1 70 ? 16.081 -1.253 -22.940 1.00 76.88 70 VAL A O 1
ATOM 568 N N . GLN A 1 71 ? 16.147 0.213 -21.241 1.00 67.62 71 GLN A N 1
ATOM 569 C CA . GLN A 1 71 ? 17.203 1.040 -21.813 1.00 67.62 71 GLN A CA 1
ATOM 570 C C . GLN A 1 71 ? 18.557 0.463 -21.390 1.00 67.62 71 GLN A C 1
ATOM 572 O O . GLN A 1 71 ? 18.794 0.220 -20.206 1.00 67.62 71 GLN A O 1
ATOM 577 N N . SER A 1 72 ? 19.440 0.222 -22.359 1.00 61.16 72 SER A N 1
ATOM 578 C CA . SER A 1 72 ? 20.841 -0.103 -22.093 1.00 61.16 72 SER A CA 1
ATOM 579 C C . SER A 1 72 ? 21.485 1.052 -21.329 1.00 61.16 72 SER A C 1
ATOM 581 O O . SER A 1 72 ? 21.337 2.203 -21.741 1.00 61.16 72 SER A O 1
ATOM 583 N N . GLN A 1 73 ? 22.202 0.766 -20.239 1.00 59.44 73 GLN A N 1
ATOM 584 C CA . GLN A 1 73 ? 22.950 1.796 -19.516 1.00 59.44 73 GLN A CA 1
ATOM 585 C C . GLN A 1 73 ? 23.912 2.518 -20.485 1.00 59.44 73 GLN A C 1
ATOM 587 O O . GLN A 1 73 ? 24.738 1.849 -21.115 1.00 59.44 73 GLN A O 1
ATOM 592 N N . PRO A 1 74 ? 23.825 3.855 -20.641 1.00 47.00 74 PRO A N 1
ATOM 593 C CA . PRO A 1 74 ? 24.732 4.592 -21.510 1.00 47.00 74 PRO A CA 1
ATOM 594 C C . PRO A 1 74 ? 26.110 4.643 -20.842 1.00 47.00 74 PRO A C 1
ATOM 596 O O . PRO A 1 74 ? 26.292 5.289 -19.814 1.00 47.00 74 PRO A O 1
ATOM 599 N N . GLY A 1 75 ? 27.065 3.903 -21.406 1.00 52.78 75 GLY A N 1
ATOM 600 C CA . GLY A 1 75 ? 28.442 3.818 -20.907 1.00 52.78 75 GLY A CA 1
ATOM 601 C C . GLY A 1 75 ? 29.169 2.522 -21.266 1.00 52.78 75 GLY A C 1
ATOM 602 O O . GLY A 1 75 ? 30.392 2.476 -21.200 1.00 52.78 75 GLY A O 1
ATOM 603 N N . MET A 1 76 ? 28.450 1.483 -21.703 1.00 46.09 76 MET A N 1
ATOM 604 C CA . MET A 1 76 ? 29.056 0.219 -22.122 1.00 46.09 76 MET A CA 1
ATOM 605 C C . MET A 1 76 ? 29.015 0.108 -23.652 1.00 46.09 76 MET A C 1
ATOM 607 O O . MET A 1 76 ? 28.036 -0.353 -24.231 1.00 46.09 76 MET A O 1
ATOM 611 N N . LEU A 1 77 ? 30.072 0.596 -24.313 1.00 45.84 77 LEU A N 1
ATOM 612 C CA . LEU A 1 77 ? 30.338 0.399 -25.744 1.00 45.84 77 LEU A CA 1
ATOM 613 C C . LEU A 1 77 ? 30.615 -1.087 -26.017 1.00 45.84 77 LEU A C 1
ATOM 615 O O . LEU A 1 77 ? 31.755 -1.533 -26.075 1.00 45.84 77 LEU A O 1
ATOM 619 N N . SER A 1 78 ? 29.550 -1.865 -26.123 1.00 42.31 78 SER A N 1
ATOM 620 C CA . SER A 1 78 ? 29.507 -3.215 -26.676 1.00 42.31 78 SER A CA 1
ATOM 621 C C . SER A 1 78 ? 28.030 -3.585 -26.768 1.00 42.31 78 SER A C 1
ATOM 623 O O . SER A 1 78 ? 27.265 -3.239 -25.868 1.00 42.31 78 SER A O 1
ATOM 625 N N . LEU A 1 79 ? 27.613 -4.261 -27.841 1.00 45.72 79 LEU A N 1
ATOM 626 C CA . LEU A 1 79 ? 26.320 -4.946 -27.948 1.00 45.72 79 LEU A CA 1
ATOM 627 C C . LEU A 1 79 ? 26.203 -5.988 -26.819 1.00 45.72 79 LEU A C 1
ATOM 629 O O . LEU A 1 79 ? 26.381 -7.185 -27.020 1.00 45.72 79 LEU A O 1
ATOM 633 N N . SER A 1 80 ? 25.951 -5.524 -25.601 1.00 45.38 80 SER A N 1
ATOM 634 C CA . SER A 1 80 ? 25.841 -6.353 -24.417 1.00 45.38 80 SER A CA 1
ATOM 635 C C . SER A 1 80 ? 24.360 -6.566 -24.167 1.00 45.38 80 SER A C 1
ATOM 637 O O . SER A 1 80 ? 23.650 -5.704 -23.646 1.00 45.38 80 SER A O 1
ATOM 639 N N . VAL A 1 81 ? 23.874 -7.724 -24.607 1.00 48.44 81 VAL A N 1
ATOM 640 C CA . VAL A 1 81 ? 22.603 -8.270 -24.141 1.00 48.44 81 VAL A CA 1
ATOM 641 C C . VAL A 1 81 ? 22.683 -8.305 -22.614 1.00 48.44 81 VAL A C 1
ATOM 643 O O . VAL A 1 81 ? 23.503 -9.031 -22.051 1.00 48.44 81 VAL A O 1
ATOM 646 N N . CYS A 1 82 ? 21.873 -7.490 -21.935 1.00 50.84 82 CYS A N 1
ATOM 647 C CA . CYS A 1 82 ? 21.798 -7.509 -20.480 1.00 50.84 82 CYS A CA 1
ATOM 648 C C . CYS A 1 82 ? 21.271 -8.885 -20.049 1.00 50.84 82 CYS A C 1
ATOM 650 O O . CYS A 1 82 ? 20.069 -9.147 -20.105 1.00 50.84 82 CYS A O 1
ATOM 652 N N . SER A 1 83 ? 22.176 -9.782 -19.652 1.00 51.25 83 SER A N 1
ATOM 653 C CA . SER A 1 83 ? 21.834 -11.099 -19.113 1.00 51.25 83 SER A CA 1
ATOM 654 C C . SER A 1 83 ? 21.306 -10.913 -17.692 1.00 51.25 83 SER A C 1
ATOM 656 O O . SER A 1 83 ? 22.035 -11.038 -16.713 1.00 51.25 83 SER A O 1
ATOM 658 N N . SER A 1 84 ? 20.040 -10.512 -17.582 1.00 59.50 84 SER A N 1
ATOM 659 C CA . SER A 1 84 ? 19.379 -10.292 -16.297 1.00 59.50 84 SER A CA 1
ATOM 660 C C . SER A 1 84 ? 19.004 -11.636 -15.674 1.00 59.50 84 SER A C 1
ATOM 662 O O . SER A 1 84 ? 18.124 -12.330 -16.179 1.00 59.50 84 SER A O 1
ATOM 664 N N . VAL A 1 85 ? 19.653 -12.002 -14.568 1.00 57.62 85 VAL A N 1
ATOM 665 C CA . VAL A 1 85 ? 19.251 -13.143 -13.732 1.00 57.62 85 VAL A CA 1
ATOM 666 C C . VAL A 1 85 ? 18.356 -12.621 -12.611 1.00 57.62 85 VAL A C 1
ATOM 668 O O . VAL A 1 85 ? 18.781 -11.792 -11.808 1.00 57.62 85 VAL A O 1
ATOM 671 N N . PHE A 1 86 ? 17.113 -13.100 -12.549 1.00 65.06 86 PHE A N 1
ATOM 672 C CA . PHE A 1 86 ? 16.168 -12.741 -11.492 1.00 65.06 86 PHE A CA 1
ATOM 673 C C . PHE A 1 86 ? 16.067 -13.867 -10.467 1.00 65.06 86 PHE A C 1
ATOM 675 O O . PHE A 1 86 ? 15.784 -15.012 -10.814 1.00 65.06 86 PHE A O 1
ATOM 682 N N . ILE A 1 87 ? 16.251 -13.529 -9.192 1.00 66.38 87 ILE A N 1
ATOM 683 C CA . ILE A 1 87 ? 16.009 -14.440 -8.072 1.00 66.38 87 ILE A CA 1
ATOM 684 C C . ILE A 1 87 ? 14.629 -14.107 -7.504 1.00 66.38 87 ILE A C 1
ATOM 686 O O . ILE A 1 87 ? 14.389 -12.984 -7.059 1.00 66.38 87 ILE A O 1
ATOM 690 N N . SER A 1 88 ? 13.713 -15.074 -7.537 1.00 55.66 88 SER A N 1
ATOM 691 C CA . SER A 1 88 ? 12.374 -14.924 -6.967 1.00 55.66 88 SER A CA 1
ATOM 692 C C . SER A 1 88 ? 12.324 -15.570 -5.586 1.00 55.66 88 SER A C 1
ATOM 694 O O . SER A 1 88 ? 12.380 -16.793 -5.467 1.00 55.66 88 SER A O 1
ATOM 696 N N . PHE A 1 89 ? 12.201 -14.754 -4.538 1.00 56.28 89 PHE A N 1
ATOM 697 C CA . PHE A 1 89 ? 11.845 -15.235 -3.205 1.00 56.28 89 PHE A CA 1
ATOM 698 C C . PHE A 1 89 ? 10.325 -15.182 -3.061 1.00 56.28 89 PHE A C 1
ATOM 700 O O . PHE A 1 89 ? 9.742 -14.126 -2.808 1.00 56.28 89 PHE A O 1
ATOM 707 N N . VAL A 1 90 ? 9.673 -16.330 -3.242 1.00 46.16 90 VAL A N 1
ATOM 708 C CA . VAL A 1 90 ? 8.241 -16.479 -2.965 1.00 46.16 90 VAL A CA 1
ATOM 709 C C . VAL A 1 90 ? 8.080 -16.641 -1.454 1.00 46.16 90 VAL A C 1
ATOM 711 O O . VAL A 1 90 ? 8.167 -17.748 -0.928 1.00 46.16 90 VAL A O 1
ATOM 714 N N . LEU A 1 91 ? 7.903 -15.527 -0.737 1.00 42.12 91 LEU A N 1
ATOM 715 C CA . LEU A 1 91 ? 7.487 -15.578 0.665 1.00 42.12 91 LEU A CA 1
ATOM 716 C C . LEU A 1 91 ? 5.990 -15.932 0.713 1.00 42.12 91 LEU A C 1
ATOM 718 O O . LEU A 1 91 ? 5.158 -15.179 0.206 1.00 42.12 91 LEU A O 1
ATOM 722 N N . PHE A 1 92 ? 5.684 -17.102 1.276 1.00 39.38 92 PHE A N 1
ATOM 723 C CA . PHE A 1 92 ? 4.341 -17.675 1.419 1.00 39.38 92 PHE A CA 1
ATOM 724 C C . PHE A 1 92 ? 3.598 -17.186 2.661 1.00 39.38 92 PHE A C 1
ATOM 726 O O . PHE A 1 92 ? 4.220 -17.112 3.739 1.00 39.38 92 PHE A O 1
#